Protein AF-A0A7S3H5T9-F1 (afdb_monomer)

Secondary structure (DSSP, 8-state):
-GGGS--------TT--HHHHHHHHHHHHHHHHHHHHHHHHHHHHHHHHHHHHHHHHHHHHHHHHHHHSTTGGGS---HHHHHHHHHHHHHHHHHHHHHHH-HHHHHHHHHHHHHHTTS--HHHHHHHHHHHHHHH---TT-

Radius of gyration: 22.61 Å; Cα contacts (8 Å, |Δi|>4): 41; chains: 1; bounding box: 56×22×65 Å

Foldseek 3Di:
DLVVQDPDPPDDPPPDDPVRVVVVVVVVLVSLVVLCVVLVVVLVVLVVVVVVLVVLVVVLVVVVCQCPPPVCVPPDDDPVVVVVSVVSVVVNVVVLVVLQPPPVVVSSLVSNCVSCVVPDDPVVVVSNVVSCCSNVDDDPVD

Solvent-accessible surface area (backbone atoms only — not comparable to full-atom values): 8426 Å² total; per-residue (Å²): 111,53,91,75,56,79,87,76,78,80,80,71,65,99,81,60,50,75,66,58,51,50,53,50,52,52,53,50,51,52,52,43,51,54,49,47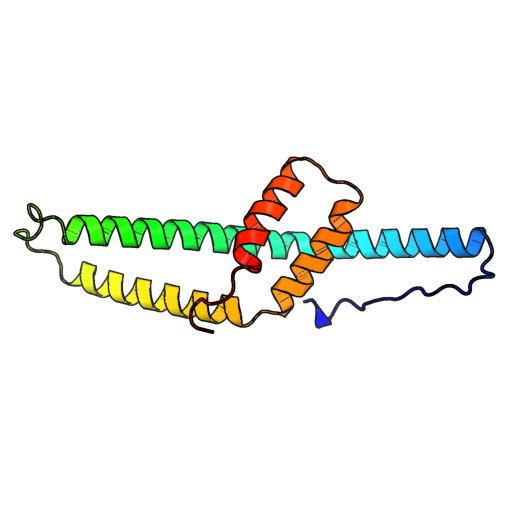,70,62,44,49,66,57,52,49,53,51,50,52,50,52,53,50,50,54,51,51,51,51,51,51,50,52,52,52,54,52,58,67,32,79,82,48,60,76,58,90,72,64,68,68,57,60,57,48,53,52,54,50,49,53,52,52,52,54,50,52,60,52,64,73,68,36,64,52,54,49,50,40,50,52,52,48,52,65,56,46,66,78,70,71,51,70,69,60,52,53,52,48,53,59,50,44,60,64,69,68,58,70,67,91,91,109

Mean predicted aligned error: 10.5 Å

Organism: NCBI:txid89044

Structure (mmCIF, N/CA/C/O backbone):
data_AF-A0A7S3H5T9-F1
#
_entry.id   AF-A0A7S3H5T9-F1
#
loop_
_atom_site.group_PDB
_atom_site.id
_atom_site.type_symbol
_atom_site.label_atom_id
_atom_site.label_alt_id
_atom_site.label_comp_id
_atom_site.label_asym_id
_atom_site.label_entity_id
_atom_site.label_seq_id
_atom_site.pdbx_PDB_ins_code
_atom_site.Cartn_x
_atom_site.Cartn_y
_atom_site.Cartn_z
_atom_site.occupancy
_atom_site.B_iso_or_equiv
_atom_site.auth_seq_id
_atom_site.auth_comp_id
_atom_site.auth_asym_id
_atom_site.auth_atom_id
_atom_site.pdbx_PDB_model_num
ATOM 1 N N . VAL A 1 1 ? 12.258 -5.125 -5.428 1.00 49.16 1 VAL A N 1
ATOM 2 C CA . VAL A 1 1 ? 12.116 -5.263 -6.893 1.00 49.16 1 VAL A CA 1
ATOM 3 C C . VAL A 1 1 ? 12.917 -4.179 -7.614 1.00 49.16 1 VAL A C 1
ATOM 5 O O . VAL A 1 1 ? 13.745 -4.549 -8.431 1.00 49.16 1 VAL A O 1
ATOM 8 N N . SER A 1 2 ? 12.836 -2.901 -7.210 1.00 43.12 2 SER A N 1
ATOM 9 C CA . SER A 1 2 ? 13.702 -1.8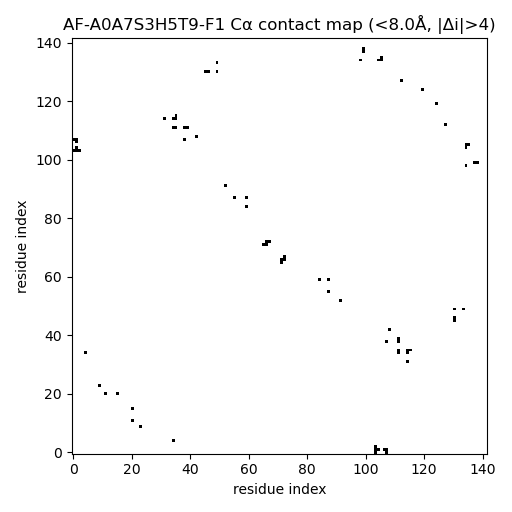03 -7.708 1.00 43.12 2 SER A CA 1
ATOM 10 C C . SER A 1 2 ? 15.202 -2.094 -7.835 1.00 43.12 2 SER A C 1
ATOM 12 O O . SER A 1 2 ? 15.819 -1.725 -8.825 1.00 43.12 2 SER A O 1
ATOM 14 N N . GLN A 1 3 ? 15.801 -2.793 -6.863 1.00 46.16 3 GLN A N 1
ATOM 15 C CA . GLN A 1 3 ? 17.236 -3.123 -6.888 1.00 46.16 3 GLN A CA 1
ATOM 16 C C . GLN A 1 3 ? 17.623 -4.180 -7.938 1.00 46.16 3 GLN A C 1
ATOM 18 O O . GLN A 1 3 ? 18.805 -4.363 -8.196 1.00 46.16 3 GLN A O 1
ATOM 23 N N . ALA A 1 4 ? 16.650 -4.875 -8.536 1.00 46.31 4 ALA A N 1
ATOM 24 C CA . ALA A 1 4 ? 16.889 -5.922 -9.528 1.00 46.31 4 ALA A CA 1
ATOM 25 C C . ALA A 1 4 ? 16.750 -5.428 -10.979 1.00 46.31 4 ALA A C 1
ATOM 27 O O . ALA A 1 4 ? 17.090 -6.164 -11.901 1.00 46.31 4 ALA A O 1
ATOM 28 N N . ILE A 1 5 ? 16.249 -4.204 -11.200 1.00 49.59 5 ILE A N 1
ATOM 29 C CA . ILE A 1 5 ? 16.084 -3.644 -12.544 1.00 49.59 5 ILE A CA 1
ATOM 30 C C . ILE A 1 5 ? 17.191 -2.609 -12.771 1.00 49.59 5 ILE A C 1
ATOM 32 O O . ILE A 1 5 ? 17.042 -1.480 -12.296 1.00 49.59 5 ILE A O 1
ATOM 36 N N . PRO A 1 6 ? 18.274 -2.941 -13.497 1.00 53.91 6 PRO A N 1
ATOM 37 C CA . PRO A 1 6 ? 19.364 -2.001 -13.729 1.00 53.91 6 PRO A CA 1
ATOM 38 C C . PRO A 1 6 ? 18.848 -0.684 -14.334 1.00 53.91 6 PRO A C 1
ATOM 40 O O . PRO A 1 6 ? 17.994 -0.669 -15.234 1.00 53.91 6 PRO A O 1
ATOM 43 N N . GLU A 1 7 ? 19.344 0.441 -13.811 1.00 52.72 7 GLU A N 1
ATOM 44 C CA . GLU A 1 7 ? 19.299 1.724 -14.512 1.00 52.72 7 GLU A CA 1
ATOM 45 C C . GLU A 1 7 ? 20.303 1.631 -15.658 1.00 52.72 7 GLU A C 1
ATOM 47 O O . GLU A 1 7 ? 21.486 1.909 -15.505 1.00 52.72 7 GLU A O 1
ATOM 52 N N . ILE A 1 8 ? 19.846 1.135 -16.804 1.00 53.53 8 ILE A N 1
ATOM 53 C CA . ILE A 1 8 ? 20.672 1.087 -18.005 1.00 53.53 8 ILE A CA 1
ATOM 54 C C . ILE A 1 8 ? 20.683 2.514 -18.568 1.00 53.53 8 ILE A C 1
ATOM 56 O O . ILE A 1 8 ? 19.731 2.903 -19.252 1.00 53.53 8 ILE A O 1
ATOM 60 N N . SER A 1 9 ? 21.714 3.311 -18.253 1.00 49.44 9 SER A N 1
ATOM 61 C CA . SER A 1 9 ? 22.026 4.483 -19.077 1.00 49.44 9 SER A CA 1
ATOM 62 C C . SER A 1 9 ? 22.620 3.949 -20.380 1.00 49.44 9 SER A C 1
ATOM 64 O O . SER A 1 9 ? 23.661 3.297 -20.414 1.00 49.44 9 SER A O 1
ATOM 66 N N . MET A 1 10 ? 21.868 4.107 -21.466 1.00 56.56 10 MET A N 1
ATOM 67 C CA . MET A 1 10 ? 22.410 3.956 -22.810 1.00 56.56 10 MET A CA 1
ATOM 68 C C . MET A 1 10 ? 22.899 5.338 -23.223 1.00 56.56 10 MET A C 1
ATOM 70 O O . MET A 1 10 ? 22.230 6.020 -23.995 1.00 56.56 10 MET A O 1
ATOM 74 N N . ASP A 1 11 ? 24.006 5.784 -22.632 1.00 56.53 11 ASP A N 1
ATOM 75 C CA . ASP A 1 11 ? 24.662 7.011 -23.073 1.00 56.53 11 ASP A CA 1
ATOM 76 C C . ASP A 1 11 ? 25.362 6.694 -24.395 1.00 56.53 11 ASP A C 1
ATOM 78 O O . ASP A 1 11 ? 26.410 6.048 -24.429 1.00 56.53 11 ASP A O 1
ATOM 82 N N . LEU A 1 12 ? 24.719 7.069 -25.503 1.00 57.94 12 LEU A N 1
ATOM 83 C CA . LEU A 1 12 ? 25.359 7.018 -26.810 1.00 57.94 12 LEU A CA 1
ATOM 84 C C . LEU A 1 12 ? 26.285 8.231 -26.968 1.00 57.94 12 LEU A C 1
ATOM 86 O O . LEU A 1 12 ? 25.918 9.332 -26.548 1.00 57.94 12 LEU A O 1
ATOM 90 N N . PRO A 1 13 ? 27.469 8.056 -27.581 1.00 65.38 13 PRO A N 1
ATOM 91 C CA . PRO A 1 13 ? 28.325 9.177 -27.953 1.00 65.38 13 PRO A CA 1
ATOM 92 C C . PRO A 1 13 ? 27.568 10.143 -28.880 1.00 65.38 13 PRO A C 1
ATOM 94 O O . PRO A 1 13 ? 26.699 9.722 -29.646 1.00 65.38 13 PRO A O 1
ATOM 97 N N . ALA A 1 14 ? 27.892 11.438 -28.812 1.00 63.69 14 ALA A N 1
ATOM 98 C CA . ALA A 1 14 ? 27.209 12.509 -29.556 1.00 63.69 14 ALA A CA 1
ATOM 99 C C . ALA A 1 14 ? 27.276 12.343 -31.093 1.00 63.69 14 ALA A C 1
ATOM 101 O O . ALA A 1 14 ? 26.535 12.983 -31.835 1.00 63.69 14 ALA A O 1
ATOM 102 N N . ASP A 1 15 ? 28.159 11.461 -31.542 1.00 65.19 15 ASP A N 1
ATOM 103 C CA . ASP A 1 15 ? 28.548 11.122 -32.902 1.00 65.19 15 ASP A CA 1
ATOM 104 C C . ASP A 1 15 ? 28.004 9.743 -33.349 1.00 65.19 15 ASP A C 1
ATOM 106 O O . ASP A 1 15 ? 28.432 9.183 -34.360 1.00 65.19 15 ASP A O 1
ATOM 110 N N . ALA A 1 16 ? 27.018 9.196 -32.625 1.00 65.75 16 ALA A N 1
ATOM 111 C CA . ALA A 1 16 ? 26.321 7.968 -33.000 1.00 65.75 16 ALA A CA 1
ATOM 112 C C . ALA A 1 16 ? 25.580 8.104 -34.344 1.00 65.75 16 ALA A C 1
ATOM 114 O O . ALA A 1 16 ? 24.860 9.069 -34.605 1.00 65.75 16 ALA A O 1
ATOM 115 N N . THR A 1 17 ? 25.722 7.087 -35.194 1.00 76.44 17 THR A N 1
ATOM 116 C CA . THR A 1 17 ? 24.998 7.013 -36.473 1.00 76.44 17 THR A CA 1
ATOM 117 C C . THR A 1 17 ? 23.490 6.840 -36.255 1.00 76.44 17 THR A C 1
ATOM 119 O O . THR A 1 17 ? 23.049 6.299 -35.238 1.00 76.44 17 THR A O 1
ATOM 122 N N . SER A 1 18 ? 22.677 7.268 -37.230 1.00 76.06 18 SER A N 1
ATOM 123 C CA . SER A 1 18 ? 21.206 7.169 -37.172 1.00 76.06 18 SER A CA 1
ATOM 124 C C . SER A 1 18 ? 20.708 5.749 -36.892 1.00 76.06 18 SER A C 1
ATOM 126 O O . SER A 1 18 ? 19.719 5.572 -36.181 1.00 76.06 18 SER A O 1
ATOM 128 N N . ASP A 1 19 ? 21.433 4.744 -37.384 1.00 77.44 19 ASP A N 1
ATOM 129 C CA . ASP A 1 19 ? 21.109 3.331 -37.185 1.00 77.44 19 ASP A CA 1
ATOM 130 C C . ASP A 1 19 ? 21.421 2.873 -35.752 1.00 77.44 19 ASP A C 1
ATOM 132 O O . ASP A 1 19 ? 20.609 2.188 -35.128 1.00 77.44 19 ASP A O 1
ATOM 136 N N . GLN A 1 20 ? 22.539 3.330 -35.173 1.00 75.81 20 GLN A N 1
ATOM 137 C CA . GLN A 1 20 ? 22.892 3.071 -33.771 1.00 75.81 20 GLN A CA 1
ATOM 138 C C . GLN A 1 20 ? 21.893 3.726 -32.808 1.00 75.81 20 GLN A C 1
ATOM 140 O O . GLN A 1 20 ? 21.513 3.127 -31.798 1.00 75.81 20 GLN A O 1
ATOM 145 N N . GLN A 1 21 ? 21.406 4.925 -33.143 1.00 73.06 21 GLN A N 1
ATOM 146 C CA . GLN A 1 21 ? 20.368 5.603 -32.368 1.00 73.06 21 GLN A CA 1
ATOM 147 C C . GLN A 1 21 ? 19.015 4.875 -32.456 1.00 73.06 21 GLN A C 1
ATOM 149 O O . GLN A 1 21 ? 18.305 4.763 -31.451 1.00 73.06 21 GLN A O 1
ATOM 154 N N . ALA A 1 22 ? 18.652 4.354 -33.632 1.00 79.25 22 ALA A N 1
ATOM 155 C CA . ALA A 1 22 ? 17.428 3.577 -33.820 1.00 79.25 22 ALA A CA 1
ATOM 156 C C . ALA A 1 22 ? 17.461 2.255 -33.034 1.00 79.25 22 ALA A C 1
ATOM 158 O O . ALA A 1 22 ? 16.498 1.931 -32.333 1.00 79.25 22 ALA A O 1
ATOM 159 N N . GLU A 1 23 ? 18.583 1.530 -33.072 1.00 83.31 23 GLU A N 1
ATOM 160 C CA . GLU A 1 23 ? 18.768 0.292 -32.307 1.00 83.31 23 GLU A CA 1
ATOM 161 C C . GLU A 1 23 ? 18.713 0.545 -30.791 1.00 83.31 23 GLU A C 1
ATOM 163 O O . GLU A 1 23 ? 18.079 -0.206 -30.042 1.00 83.31 23 GLU A O 1
ATOM 168 N N . ALA A 1 24 ? 19.313 1.643 -30.324 1.00 78.69 24 ALA A N 1
ATOM 169 C CA . ALA A 1 24 ? 19.255 2.046 -28.925 1.00 78.69 24 ALA A CA 1
ATOM 170 C C . ALA A 1 24 ? 17.835 2.371 -28.452 1.00 78.69 24 ALA A C 1
ATOM 172 O O . ALA A 1 24 ? 17.403 1.922 -27.386 1.00 78.69 24 ALA A O 1
ATOM 173 N N . ASN A 1 25 ? 17.080 3.108 -29.267 1.00 78.19 25 ASN A N 1
ATOM 174 C CA . ASN A 1 25 ? 15.688 3.433 -28.980 1.00 78.19 25 ASN A CA 1
ATOM 175 C C . ASN A 1 25 ? 14.809 2.171 -28.939 1.00 78.19 25 ASN A C 1
ATOM 177 O O . ASN A 1 25 ? 13.963 2.051 -28.050 1.00 78.19 25 ASN A O 1
ATOM 181 N N . ALA A 1 26 ? 15.042 1.205 -29.836 1.00 82.62 26 ALA A N 1
ATOM 182 C CA . ALA A 1 26 ? 14.335 -0.075 -29.844 1.00 82.62 26 ALA A CA 1
ATOM 183 C C . ALA A 1 26 ? 14.623 -0.903 -28.577 1.00 82.62 26 ALA A C 1
ATOM 185 O O . ALA A 1 26 ? 13.689 -1.371 -27.921 1.00 82.62 26 ALA A O 1
ATOM 186 N N . LYS A 1 27 ? 15.894 -1.006 -28.162 1.00 82.81 27 LYS A N 1
ATOM 187 C CA . LYS A 1 27 ? 16.283 -1.669 -26.902 1.00 82.81 27 LYS A CA 1
ATOM 188 C C . LYS A 1 27 ? 15.649 -0.991 -25.687 1.00 82.81 27 LYS A C 1
ATOM 190 O O . LYS A 1 27 ? 15.127 -1.664 -24.798 1.00 82.81 27 LYS A O 1
ATOM 195 N N . ARG A 1 28 ? 15.626 0.345 -25.660 1.00 79.88 28 ARG A N 1
ATOM 196 C CA . ARG A 1 28 ? 14.988 1.121 -24.587 1.00 79.88 28 ARG A CA 1
ATOM 197 C C . ARG A 1 28 ? 13.478 0.881 -24.522 1.00 79.88 28 ARG A C 1
ATOM 199 O O . ARG A 1 28 ? 12.939 0.733 -23.427 1.00 79.88 28 ARG A O 1
ATOM 206 N N . ALA A 1 29 ? 12.805 0.797 -25.669 1.00 80.62 29 ALA A N 1
ATOM 207 C CA . ALA A 1 29 ? 11.384 0.461 -25.745 1.00 80.62 29 ALA A CA 1
ATOM 208 C C . ALA A 1 29 ? 11.100 -0.965 -25.240 1.00 80.62 29 ALA A C 1
ATOM 210 O O . ALA A 1 29 ? 10.152 -1.170 -24.480 1.00 80.62 29 ALA A O 1
ATOM 211 N N . GLU A 1 30 ? 11.948 -1.940 -25.583 1.00 84.69 30 GLU A N 1
ATOM 212 C CA . GLU A 1 30 ? 11.815 -3.317 -25.096 1.00 84.69 30 GLU A CA 1
ATOM 213 C C . GLU A 1 30 ? 11.991 -3.411 -23.572 1.00 84.69 30 GLU A C 1
ATOM 215 O O . GLU A 1 30 ? 11.189 -4.057 -22.890 1.00 84.69 30 GLU A O 1
ATOM 220 N N . ILE A 1 31 ? 13.009 -2.736 -23.024 1.00 83.88 31 ILE A N 1
ATOM 221 C CA . ILE A 1 31 ? 13.248 -2.664 -21.575 1.00 83.88 31 ILE A CA 1
ATOM 222 C C . ILE A 1 31 ? 12.040 -2.039 -20.877 1.00 83.88 31 ILE A C 1
ATOM 224 O O . ILE A 1 31 ? 11.543 -2.590 -19.898 1.00 83.88 31 ILE A O 1
ATOM 228 N N . ASN A 1 32 ? 11.537 -0.922 -21.398 1.00 82.38 32 ASN A N 1
ATOM 229 C CA . ASN A 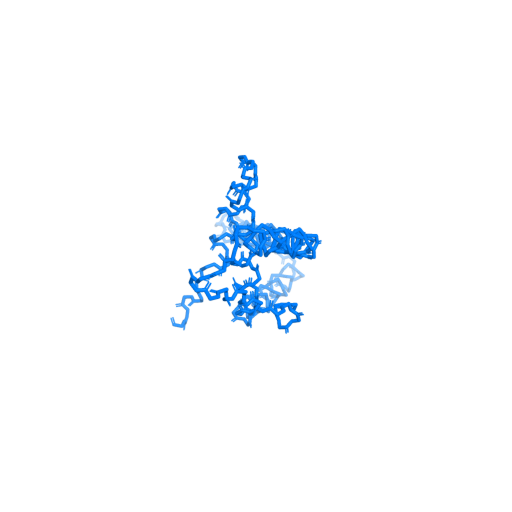1 32 ? 10.358 -0.245 -20.870 1.00 82.38 32 ASN A CA 1
ATOM 230 C C . ASN A 1 32 ? 9.134 -1.169 -20.839 1.00 82.38 32 ASN A C 1
ATOM 232 O O . ASN A 1 32 ? 8.452 -1.241 -19.818 1.00 82.38 32 ASN A O 1
ATOM 236 N N . ARG A 1 33 ? 8.895 -1.943 -21.903 1.00 83.88 33 ARG A N 1
ATOM 237 C CA . ARG A 1 33 ? 7.812 -2.935 -21.923 1.00 83.88 33 ARG A CA 1
ATOM 238 C C . ARG A 1 33 ? 7.965 -3.961 -20.798 1.00 83.88 33 ARG A C 1
ATOM 240 O O . ARG A 1 33 ? 7.036 -4.149 -20.023 1.00 83.88 33 ARG A O 1
ATOM 247 N N . LYS A 1 34 ? 9.153 -4.556 -20.646 1.00 86.06 34 LYS A N 1
ATOM 248 C CA . LYS A 1 34 ? 9.420 -5.529 -19.569 1.00 86.06 34 LYS A CA 1
ATOM 249 C C . LYS A 1 34 ? 9.244 -4.912 -18.178 1.00 86.06 34 LYS A C 1
ATOM 251 O O . LYS A 1 34 ? 8.737 -5.565 -17.274 1.00 86.06 34 LYS A O 1
ATOM 256 N N . VAL A 1 35 ? 9.640 -3.650 -18.003 1.00 85.38 35 VAL A N 1
ATOM 257 C CA . VAL A 1 35 ? 9.429 -2.910 -16.752 1.00 85.38 35 VAL A CA 1
ATOM 258 C C . VAL A 1 35 ? 7.939 -2.757 -16.448 1.00 85.38 35 VAL A C 1
ATOM 260 O O . VAL A 1 35 ? 7.551 -2.952 -15.300 1.00 85.38 35 VAL A O 1
ATOM 263 N N . LEU A 1 36 ? 7.100 -2.452 -17.444 1.00 83.25 36 LEU A N 1
ATOM 264 C CA . LEU A 1 36 ? 5.647 -2.394 -17.248 1.00 83.25 36 LEU A CA 1
ATOM 265 C C . LEU A 1 36 ? 5.079 -3.752 -16.848 1.00 83.25 36 LEU A C 1
ATOM 267 O O . LEU A 1 36 ? 4.336 -3.817 -15.872 1.00 83.25 36 LEU A O 1
ATOM 271 N N . ASP A 1 37 ? 5.462 -4.818 -17.551 1.00 84.75 37 ASP A N 1
ATOM 272 C CA . ASP A 1 37 ? 4.968 -6.173 -17.283 1.00 84.75 37 ASP A CA 1
ATOM 273 C C . ASP A 1 37 ? 5.289 -6.622 -15.847 1.00 84.75 37 ASP A C 1
ATOM 275 O O . ASP A 1 37 ? 4.464 -7.251 -15.187 1.00 84.75 37 ASP A O 1
ATOM 279 N N . ILE A 1 38 ? 6.466 -6.246 -15.335 1.00 87.69 38 ILE A N 1
ATOM 280 C CA . ILE A 1 38 ? 6.910 -6.581 -13.975 1.00 87.69 38 ILE A CA 1
ATOM 281 C C . ILE A 1 38 ? 6.272 -5.670 -12.921 1.00 87.69 38 ILE A C 1
ATOM 283 O O . ILE A 1 38 ? 5.850 -6.147 -11.869 1.00 87.69 38 ILE A O 1
ATOM 287 N N . LEU A 1 39 ? 6.230 -4.355 -13.155 1.00 85.44 39 LEU A N 1
ATOM 288 C CA . LEU A 1 39 ? 5.786 -3.401 -12.135 1.00 85.44 39 LEU A CA 1
ATOM 289 C C . LEU A 1 39 ? 4.264 -3.329 -12.013 1.00 85.44 39 LEU A C 1
ATOM 291 O O . LEU A 1 39 ? 3.768 -3.099 -10.914 1.00 85.44 39 LEU A O 1
ATOM 295 N N . ARG A 1 40 ? 3.510 -3.555 -13.093 1.00 84.81 40 ARG A N 1
ATOM 296 C CA . ARG A 1 40 ? 2.042 -3.477 -13.080 1.00 84.81 40 ARG A CA 1
ATOM 297 C C . ARG A 1 40 ? 1.378 -4.314 -11.972 1.00 84.81 40 ARG A C 1
ATOM 299 O O . ARG A 1 40 ? 0.593 -3.731 -11.227 1.00 84.81 40 ARG A O 1
ATOM 306 N N . PRO A 1 41 ? 1.668 -5.618 -11.791 1.00 88.25 41 PRO A N 1
ATOM 307 C CA . PRO A 1 41 ? 1.048 -6.397 -10.714 1.00 88.25 41 PRO A CA 1
ATOM 308 C C . PRO A 1 41 ? 1.422 -5.884 -9.317 1.00 88.25 41 PRO A C 1
ATOM 310 O O . PRO A 1 41 ? 0.602 -5.929 -8.404 1.00 88.25 41 PRO A O 1
ATOM 313 N N . GLU A 1 42 ? 2.633 -5.355 -9.137 1.00 85.50 42 GLU A N 1
ATOM 314 C CA . GLU A 1 42 ? 3.055 -4.789 -7.852 1.00 85.50 42 GLU A CA 1
ATOM 315 C C . GLU A 1 42 ? 2.328 -3.474 -7.544 1.00 85.50 42 GLU A C 1
ATOM 317 O O . GLU A 1 42 ? 1.922 -3.245 -6.407 1.00 85.50 42 GLU A O 1
ATOM 322 N N . ILE A 1 43 ? 2.089 -2.639 -8.558 1.00 83.31 43 ILE A N 1
ATOM 323 C CA . ILE A 1 43 ? 1.302 -1.403 -8.441 1.00 83.31 43 ILE A CA 1
ATOM 324 C C . ILE A 1 43 ? -0.154 -1.706 -8.063 1.00 83.31 43 ILE A C 1
ATOM 326 O O . ILE A 1 43 ? -0.718 -1.028 -7.203 1.00 83.31 43 ILE A O 1
ATOM 330 N N . VAL A 1 44 ? -0.741 -2.762 -8.633 1.00 86.12 44 VAL A N 1
ATOM 331 C CA . VAL A 1 44 ? -2.093 -3.219 -8.271 1.00 86.12 44 VAL A CA 1
ATOM 332 C C . VAL A 1 44 ? -2.168 -3.620 -6.794 1.00 86.12 44 VAL A C 1
ATOM 334 O O . VAL A 1 44 ? -3.084 -3.186 -6.100 1.00 86.12 44 VAL A O 1
ATOM 337 N N . LYS A 1 45 ? -1.174 -4.342 -6.260 1.00 86.12 45 LYS A N 1
ATOM 338 C CA . LYS A 1 45 ? -1.134 -4.686 -4.823 1.00 86.12 45 LYS A CA 1
ATOM 339 C C . LYS A 1 45 ? -1.088 -3.450 -3.925 1.00 86.12 45 LYS A C 1
ATOM 341 O O . LYS A 1 45 ? -1.706 -3.431 -2.863 1.00 86.12 45 LYS A O 1
ATOM 346 N N . VAL A 1 46 ? -0.360 -2.406 -4.332 1.00 82.75 46 VAL A N 1
ATOM 347 C CA . VAL A 1 46 ? -0.325 -1.135 -3.585 1.00 82.75 46 VAL A CA 1
ATOM 348 C C . VAL A 1 46 ? -1.700 -0.480 -3.584 1.00 82.75 46 VAL A C 1
ATOM 350 O O . VAL A 1 46 ? -2.143 -0.020 -2.538 1.00 82.75 46 VAL A O 1
ATOM 353 N N . LYS A 1 47 ? -2.396 -0.482 -4.723 1.00 83.44 47 LYS A N 1
ATOM 354 C CA . LYS A 1 47 ? -3.760 0.046 -4.832 1.00 83.44 47 LYS A CA 1
ATOM 355 C C . LYS A 1 47 ? -4.736 -0.694 -3.925 1.00 83.44 47 LYS A C 1
ATOM 357 O O . LYS A 1 47 ? -5.500 -0.056 -3.205 1.00 83.44 47 LYS A O 1
ATOM 362 N N . GLU A 1 48 ? -4.696 -2.022 -3.933 1.00 87.12 48 GLU A N 1
ATOM 363 C CA . GLU A 1 48 ? -5.522 -2.856 -3.054 1.00 87.12 48 GLU A CA 1
ATOM 364 C C . GLU A 1 48 ? -5.233 -2.562 -1.579 1.00 87.12 48 GLU A C 1
ATOM 366 O O . GLU A 1 48 ? -6.161 -2.385 -0.789 1.00 87.12 48 GLU A O 1
ATOM 371 N N . LEU A 1 49 ? -3.955 -2.414 -1.216 1.00 84.50 49 LEU A N 1
ATOM 372 C CA . LEU A 1 49 ? -3.552 -2.032 0.133 1.00 84.50 49 LEU A CA 1
ATOM 373 C C . LEU A 1 49 ? -4.078 -0.641 0.522 1.00 84.50 49 LEU A C 1
ATOM 375 O O . LEU A 1 49 ? -4.580 -0.465 1.631 1.00 84.50 49 LEU A O 1
ATOM 379 N N . THR A 1 50 ? -3.999 0.345 -0.374 1.00 81.75 50 THR A N 1
ATOM 380 C CA . THR A 1 50 ? -4.548 1.688 -0.141 1.00 81.75 50 THR A CA 1
ATOM 381 C C . THR A 1 50 ? -6.062 1.642 0.062 1.00 81.75 50 THR A C 1
ATOM 383 O O . THR A 1 50 ? -6.571 2.256 0.999 1.00 81.75 50 THR A O 1
ATOM 386 N N . ALA A 1 51 ? -6.786 0.892 -0.771 1.00 86.06 51 ALA A N 1
ATOM 387 C CA . ALA A 1 51 ? -8.230 0.729 -0.636 1.00 86.06 51 ALA A CA 1
ATOM 388 C C . ALA A 1 51 ? -8.603 0.057 0.695 1.00 86.06 51 ALA A C 1
ATOM 390 O O . ALA A 1 51 ? -9.506 0.529 1.388 1.00 86.06 51 ALA A O 1
ATOM 391 N N . TYR A 1 52 ? -7.872 -0.991 1.084 1.00 87.62 52 TYR A N 1
ATOM 392 C CA . TYR A 1 52 ? -8.042 -1.661 2.372 1.00 87.62 52 TYR A CA 1
ATOM 393 C C . TYR A 1 52 ? -7.833 -0.699 3.547 1.00 87.62 52 TYR A C 1
ATOM 395 O O . TYR A 1 52 ? -8.661 -0.646 4.453 1.00 87.62 52 TYR A O 1
ATOM 403 N N . LEU A 1 53 ? -6.769 0.108 3.516 1.00 85.81 53 LEU A N 1
ATOM 404 C CA . LEU A 1 53 ? -6.481 1.089 4.564 1.00 85.81 53 LEU A CA 1
ATOM 405 C C . LEU A 1 53 ? -7.595 2.130 4.706 1.00 85.81 53 LEU A C 1
ATOM 407 O O . LEU A 1 53 ? -8.028 2.411 5.822 1.00 85.81 53 LEU A O 1
ATOM 411 N N . LEU A 1 54 ? -8.098 2.668 3.592 1.00 86.31 54 LEU A N 1
ATOM 412 C CA . LEU A 1 54 ? -9.203 3.630 3.611 1.00 86.31 54 LEU A CA 1
ATOM 413 C C . LEU A 1 54 ? -10.478 3.020 4.210 1.00 86.31 54 LEU A C 1
ATOM 415 O O . LEU A 1 54 ? -11.138 3.658 5.031 1.00 86.31 54 LEU A O 1
ATOM 419 N N . GLN A 1 55 ? -10.801 1.777 3.847 1.00 91.00 55 GLN A N 1
ATOM 420 C CA . GLN A 1 55 ? -11.948 1.058 4.407 1.00 91.00 55 GLN A CA 1
ATOM 421 C C . GLN A 1 55 ? -11.768 0.772 5.902 1.00 91.00 55 GLN A C 1
ATOM 423 O O . GLN A 1 55 ? -12.687 1.009 6.683 1.00 91.00 55 GLN A O 1
ATOM 428 N N . ALA A 1 56 ? -10.581 0.324 6.317 1.00 90.44 56 ALA A N 1
ATOM 429 C CA . ALA A 1 56 ? -10.263 0.038 7.713 1.00 90.44 56 ALA A CA 1
ATOM 430 C C . ALA A 1 56 ? -10.371 1.292 8.595 1.00 90.44 56 ALA A C 1
ATOM 432 O O . ALA A 1 56 ? -10.987 1.246 9.660 1.00 90.44 56 ALA A O 1
ATOM 433 N N . VAL A 1 57 ? -9.835 2.427 8.133 1.00 90.69 57 VAL A N 1
ATOM 434 C CA . VAL A 1 57 ? -9.937 3.715 8.836 1.00 90.69 57 VAL A CA 1
ATOM 435 C C . VAL A 1 57 ? -11.384 4.206 8.887 1.00 90.69 57 VAL A C 1
ATOM 437 O O . VAL A 1 57 ? -11.835 4.663 9.936 1.00 90.69 57 VAL A O 1
ATOM 440 N N . SER A 1 58 ? -12.135 4.084 7.789 1.00 92.19 58 SER A N 1
ATOM 441 C CA . SER A 1 58 ? -13.551 4.470 7.744 1.00 92.19 58 SER A CA 1
ATOM 442 C C . SER A 1 58 ? -14.400 3.650 8.722 1.00 92.19 58 SER A C 1
ATOM 444 O O . SER A 1 58 ? -15.189 4.219 9.480 1.00 92.19 58 SER A O 1
ATOM 446 N N . LEU A 1 59 ? -14.185 2.331 8.767 1.00 92.38 59 LEU A N 1
ATOM 447 C CA . LEU A 1 59 ? -14.843 1.438 9.717 1.00 92.38 59 LEU A CA 1
ATOM 448 C C . LEU A 1 59 ? -14.478 1.801 11.159 1.00 92.38 59 LEU A C 1
ATOM 450 O O . LEU A 1 59 ? -15.369 1.957 11.991 1.00 92.38 59 LEU A O 1
ATOM 454 N N . PHE A 1 60 ? -13.187 1.982 11.448 1.00 91.88 60 PHE A N 1
ATOM 455 C CA . PHE A 1 60 ? -12.719 2.382 12.774 1.00 91.88 60 PHE A CA 1
ATOM 456 C C . PHE A 1 60 ? -13.375 3.692 13.225 1.00 91.88 60 PHE A C 1
ATOM 458 O O . PHE A 1 60 ? -13.938 3.756 14.317 1.00 91.88 60 PHE A O 1
ATOM 465 N N . HIS A 1 61 ? -13.378 4.712 12.361 1.00 92.81 61 HIS A N 1
ATOM 466 C CA . HIS A 1 61 ? -14.032 5.990 12.627 1.00 92.81 61 HIS A CA 1
ATOM 467 C C . HIS A 1 61 ? -15.525 5.809 12.922 1.00 92.81 61 HIS A C 1
ATOM 469 O O . HIS A 1 61 ? -16.005 6.295 13.941 1.00 92.81 61 HIS A O 1
ATOM 475 N N . SER A 1 62 ? -16.251 5.067 12.079 1.00 92.75 62 SER A N 1
ATOM 476 C CA . SER A 1 62 ? -17.686 4.818 12.259 1.00 92.75 62 SER A CA 1
ATOM 477 C C . SER A 1 62 ? -17.998 4.154 13.603 1.00 92.75 62 SER A C 1
ATOM 479 O O . SER A 1 62 ? -18.903 4.602 14.310 1.00 92.75 62 SER A O 1
ATOM 481 N N . VAL A 1 63 ? -17.217 3.142 13.994 1.00 90.62 63 VAL A N 1
ATOM 482 C CA . VAL A 1 63 ? -17.395 2.450 15.277 1.00 90.62 63 VAL A CA 1
ATOM 483 C C . VAL A 1 63 ? -17.097 3.388 16.447 1.00 90.62 63 VAL A C 1
ATOM 485 O O . VAL A 1 63 ? -17.888 3.460 17.384 1.00 90.62 63 VAL A O 1
ATOM 488 N N . ILE A 1 64 ? -16.012 4.166 16.393 1.00 90.12 64 ILE A N 1
ATOM 489 C CA . ILE A 1 64 ? -15.693 5.137 17.449 1.00 90.12 64 ILE A CA 1
ATOM 490 C C . ILE A 1 64 ? -16.784 6.207 17.570 1.00 90.12 64 ILE A C 1
ATOM 492 O O . ILE A 1 64 ? -17.223 6.502 18.682 1.00 90.12 64 ILE A O 1
ATOM 496 N N . THR A 1 65 ? -17.277 6.763 16.460 1.00 90.81 65 THR A N 1
ATOM 497 C CA . THR A 1 65 ? -18.387 7.729 16.476 1.00 90.81 65 THR A CA 1
ATOM 498 C C . THR A 1 65 ? -19.647 7.117 17.088 1.00 90.81 65 THR A C 1
ATOM 500 O O . THR A 1 65 ? -20.298 7.755 17.912 1.00 90.81 65 THR A O 1
ATOM 503 N N . HIS A 1 66 ? -19.971 5.869 16.742 1.00 87.38 66 HIS A N 1
ATOM 504 C CA . HIS A 1 66 ? -21.125 5.172 17.307 1.00 87.38 66 HIS A CA 1
ATOM 505 C C . HIS A 1 66 ? -21.004 4.992 18.826 1.00 87.38 66 HIS A C 1
ATOM 507 O O . HIS A 1 66 ? -21.963 5.252 19.550 1.00 87.38 66 HIS A O 1
ATOM 513 N N . LEU A 1 67 ? -19.834 4.568 19.315 1.00 86.69 67 LEU A N 1
ATOM 514 C CA . LEU A 1 67 ? -19.582 4.316 20.740 1.00 86.69 67 LEU A CA 1
ATOM 515 C C . LEU A 1 67 ? -19.504 5.604 21.576 1.00 86.69 67 LEU A C 1
ATOM 517 O O . LEU A 1 67 ? -19.826 5.610 22.764 1.00 86.69 67 LEU A O 1
ATOM 521 N N . THR A 1 68 ? -19.066 6.705 20.969 1.00 85.06 68 THR A N 1
ATOM 522 C CA . THR A 1 68 ? -18.924 8.006 21.643 1.00 85.06 68 THR A CA 1
ATOM 523 C C . THR A 1 68 ? -20.196 8.852 21.599 1.00 85.06 68 THR A C 1
ATOM 525 O O . THR A 1 68 ? -20.283 9.858 22.306 1.00 85.06 68 THR A O 1
ATOM 528 N N . ASN A 1 69 ? -21.206 8.447 20.821 1.00 87.06 69 ASN A N 1
ATOM 529 C CA . ASN A 1 69 ? -22.485 9.140 20.773 1.00 87.06 69 ASN A CA 1
ATOM 530 C C . ASN A 1 69 ? -23.184 9.080 22.145 1.00 87.06 69 ASN A C 1
ATOM 532 O O . ASN A 1 69 ? -23.319 8.014 22.745 1.00 87.06 69 ASN A O 1
ATOM 536 N N . LYS A 1 70 ? -23.635 10.235 22.651 1.00 69.00 70 LYS A N 1
ATOM 537 C CA . LYS A 1 70 ? -24.176 10.394 24.015 1.00 69.00 70 LYS A CA 1
ATOM 538 C C . LYS A 1 70 ? -25.434 9.561 24.274 1.00 69.00 70 LYS A C 1
ATOM 540 O O . LYS A 1 70 ? -25.695 9.219 25.425 1.00 69.00 70 LYS A O 1
ATOM 545 N N . GLU A 1 71 ? -26.196 9.247 23.229 1.00 71.31 71 GLU A N 1
ATOM 546 C CA . GLU A 1 71 ? -27.373 8.375 23.322 1.00 71.31 71 GLU A CA 1
ATOM 547 C C . GLU A 1 71 ? -26.976 6.901 23.498 1.00 71.31 71 GLU A C 1
ATOM 549 O O . GLU A 1 71 ? -27.545 6.213 24.343 1.00 71.31 71 GLU A O 1
ATOM 554 N N . ASN A 1 72 ? -25.920 6.462 22.807 1.00 63.88 72 ASN A N 1
ATOM 555 C CA . ASN A 1 72 ? -25.428 5.079 22.816 1.00 63.88 72 ASN A CA 1
ATOM 556 C C . ASN A 1 72 ? -24.452 4.790 23.967 1.00 63.88 72 ASN A C 1
ATOM 558 O O . ASN A 1 72 ? -24.213 3.638 24.306 1.00 63.88 72 ASN A O 1
ATOM 562 N N . ASN A 1 73 ? -23.899 5.822 24.615 1.00 61.72 73 ASN A N 1
ATOM 563 C CA . ASN A 1 73 ? -22.950 5.674 25.729 1.00 61.72 73 ASN A CA 1
ATOM 564 C C . ASN A 1 73 ? -23.568 5.014 26.983 1.00 61.72 73 ASN A C 1
ATOM 566 O O . ASN A 1 73 ? -22.867 4.709 27.943 1.00 61.72 73 ASN A O 1
ATOM 570 N N . LYS A 1 74 ? -24.892 4.814 26.990 1.00 64.12 74 LYS A N 1
ATOM 571 C CA . LYS A 1 74 ? -25.630 4.101 28.042 1.00 64.12 74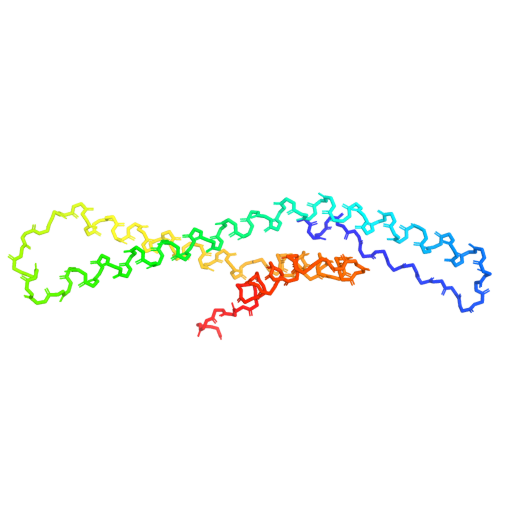 LYS A CA 1
ATOM 572 C C . LYS A 1 74 ? -25.827 2.613 27.734 1.00 64.12 74 LYS A C 1
ATOM 574 O O . LYS A 1 74 ? -26.304 1.886 28.604 1.00 64.12 74 LYS A O 1
ATOM 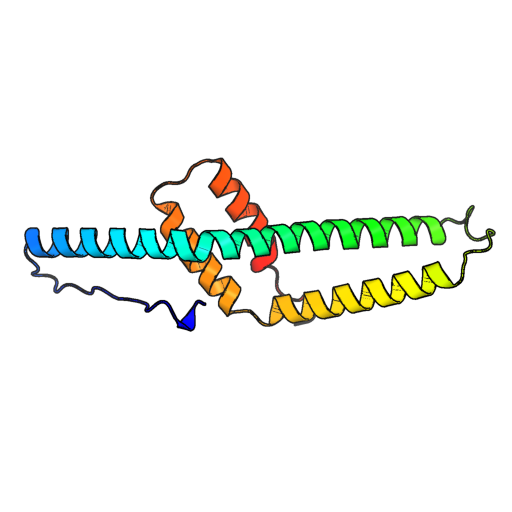579 N N . GLU A 1 75 ? -25.504 2.166 26.522 1.00 76.44 75 GLU A N 1
ATOM 580 C CA . GLU A 1 75 ? -25.634 0.769 26.118 1.00 76.44 75 GLU A CA 1
ATOM 581 C C . GLU A 1 75 ? -24.422 -0.049 26.571 1.00 76.44 75 GLU A C 1
ATOM 583 O O . GLU A 1 75 ? -23.279 0.410 26.544 1.00 76.44 75 GLU A O 1
ATOM 588 N N . ILE A 1 76 ? -24.669 -1.290 26.994 1.00 78.69 76 ILE A N 1
ATOM 589 C CA . ILE A 1 76 ? -23.601 -2.221 27.358 1.00 78.69 76 ILE A CA 1
ATOM 590 C C . ILE A 1 76 ? -22.940 -2.705 26.068 1.00 78.69 76 ILE A C 1
ATOM 592 O O . ILE A 1 76 ? -23.539 -3.441 25.285 1.00 78.69 76 ILE A O 1
ATOM 596 N N . VAL A 1 77 ? -21.688 -2.309 25.861 1.00 83.75 77 VAL A N 1
ATOM 597 C CA . VAL A 1 77 ? -20.892 -2.717 24.702 1.00 83.75 77 VAL A CA 1
ATOM 598 C C . VAL A 1 77 ? -20.134 -4.004 25.041 1.00 83.75 77 VAL A C 1
ATOM 600 O O . VAL A 1 77 ? -19.460 -4.054 26.074 1.00 83.75 77 VAL A O 1
ATOM 603 N N . PRO A 1 78 ? -20.191 -5.050 24.196 1.00 88.50 78 PRO A N 1
ATOM 604 C CA . PRO A 1 78 ? -19.426 -6.269 24.429 1.00 88.50 78 PRO A CA 1
ATOM 605 C C . PRO A 1 78 ? -17.916 -5.999 24.477 1.00 88.50 78 PRO A C 1
ATOM 607 O O . PRO A 1 78 ? -17.371 -5.330 23.598 1.00 88.50 78 PRO A O 1
ATOM 610 N N . GLU A 1 79 ? -17.215 -6.594 25.445 1.00 86.81 79 GLU A N 1
ATOM 611 C CA . GLU A 1 79 ? -15.758 -6.446 25.621 1.00 86.81 79 GLU A CA 1
ATOM 612 C C . GLU A 1 79 ? -14.966 -6.771 24.340 1.00 86.81 79 GLU A C 1
ATOM 614 O O . GLU A 1 79 ? -13.993 -6.094 23.997 1.00 86.81 79 GLU A O 1
ATOM 619 N N . GLY A 1 80 ? -15.439 -7.757 23.570 1.00 92.06 80 GLY A N 1
ATOM 620 C CA . GLY A 1 80 ? -14.832 -8.155 22.299 1.00 92.06 80 GLY A CA 1
ATOM 621 C C . GLY A 1 80 ? -14.754 -7.033 21.257 1.00 92.06 80 GLY A C 1
ATOM 622 O O . GLY A 1 80 ? -13.862 -7.064 20.408 1.00 92.06 80 GLY A O 1
ATOM 623 N N . VAL A 1 81 ? -15.625 -6.020 21.331 1.00 89.00 81 VAL A N 1
ATOM 624 C CA . VAL A 1 81 ? -15.587 -4.852 20.436 1.00 89.00 81 VAL A CA 1
ATOM 625 C C . VAL A 1 81 ? -14.364 -3.991 20.743 1.00 89.00 81 VAL A C 1
ATOM 627 O O . VAL A 1 81 ? -13.601 -3.675 19.831 1.00 89.00 81 VAL A O 1
ATOM 630 N N . TYR A 1 82 ? -14.115 -3.680 22.018 1.00 89.69 82 TYR A N 1
ATOM 631 C CA . TYR A 1 82 ? -12.941 -2.905 22.429 1.00 89.69 82 TYR A CA 1
ATOM 632 C C . TYR A 1 82 ? -11.640 -3.635 22.093 1.00 89.69 82 TYR A C 1
ATOM 634 O O . TYR A 1 82 ? -10.728 -3.037 21.524 1.00 89.69 82 TYR A O 1
ATOM 642 N N . LEU A 1 83 ? -11.579 -4.945 22.351 1.00 93.56 83 LEU A N 1
ATOM 643 C CA . LEU A 1 83 ? -10.409 -5.751 21.999 1.00 93.56 83 LEU A CA 1
ATOM 644 C C . LEU A 1 83 ? -10.157 -5.770 20.482 1.00 93.56 83 LEU A C 1
ATOM 646 O O . LEU A 1 83 ? -9.009 -5.738 20.040 1.00 93.56 83 LEU A O 1
ATOM 650 N N . SER A 1 84 ? -11.219 -5.805 19.676 1.00 93.12 84 SER A N 1
ATOM 651 C CA . SER A 1 84 ? -11.110 -5.761 18.213 1.00 93.12 84 SER A CA 1
ATOM 652 C C . SER A 1 84 ? -10.639 -4.395 17.710 1.00 93.12 84 SER A C 1
ATOM 654 O O . SER A 1 84 ? -9.838 -4.343 16.780 1.00 93.12 84 SER A O 1
ATOM 656 N N . LEU A 1 85 ? -11.068 -3.299 18.345 1.00 92.44 85 LEU A N 1
ATOM 657 C CA . LEU A 1 85 ? -10.592 -1.948 18.031 1.00 92.44 85 LEU A CA 1
ATOM 658 C C . LEU A 1 85 ? -9.098 -1.783 18.322 1.00 92.44 85 LEU A C 1
ATOM 660 O O . LEU A 1 85 ? -8.385 -1.231 17.489 1.00 92.44 85 LEU A O 1
ATOM 664 N N . VAL A 1 86 ? -8.613 -2.310 19.452 1.00 93.25 86 VAL A N 1
ATOM 665 C CA . VAL A 1 86 ? -7.176 -2.300 19.784 1.00 93.25 86 VAL A CA 1
ATOM 666 C C . VAL A 1 86 ? -6.375 -3.077 18.738 1.00 93.25 86 VAL A C 1
ATOM 668 O O . VAL A 1 86 ? -5.426 -2.543 18.172 1.00 93.25 86 VAL A O 1
ATOM 671 N N . LYS A 1 87 ? -6.812 -4.292 18.381 1.00 93.50 87 LYS A N 1
ATOM 672 C CA . LYS A 1 87 ? -6.156 -5.091 17.330 1.00 93.50 87 LYS A CA 1
ATOM 673 C C . LYS A 1 87 ? -6.157 -4.389 15.971 1.00 93.50 87 LYS A C 1
ATOM 675 O O . LYS A 1 87 ? -5.184 -4.483 15.228 1.00 93.50 87 LYS A O 1
ATOM 680 N N . LEU A 1 88 ? -7.243 -3.695 15.628 1.00 91.31 88 LEU A N 1
ATOM 681 C CA . LEU A 1 88 ? -7.321 -2.918 14.393 1.00 91.31 88 LEU A CA 1
ATOM 682 C C . LEU A 1 88 ? -6.327 -1.748 14.411 1.00 91.31 88 LEU A C 1
ATOM 684 O O . LEU A 1 88 ? -5.652 -1.522 13.409 1.00 91.31 88 LEU A O 1
ATOM 688 N N . MET A 1 89 ? -6.177 -1.053 15.544 1.00 90.94 89 MET A N 1
ATOM 689 C CA . MET A 1 89 ? -5.146 -0.022 15.711 1.00 90.94 89 MET A CA 1
ATOM 690 C C . MET A 1 89 ? -3.729 -0.588 15.562 1.00 90.94 89 MET A C 1
ATOM 692 O O . MET A 1 89 ? -2.917 0.027 14.874 1.00 90.94 89 MET A O 1
ATOM 696 N N . ASP A 1 90 ? -3.444 -1.764 16.128 1.00 91.56 90 ASP A N 1
ATOM 697 C CA . ASP A 1 90 ? -2.138 -2.424 15.981 1.00 91.56 90 ASP A CA 1
ATOM 698 C C . ASP A 1 90 ? -1.822 -2.723 14.508 1.00 91.56 90 ASP A C 1
ATOM 700 O O . ASP A 1 90 ? -0.720 -2.450 14.029 1.00 91.56 90 ASP A O 1
ATOM 704 N N . VAL A 1 91 ? -2.804 -3.232 13.756 1.00 89.19 91 VAL A N 1
ATOM 705 C CA . V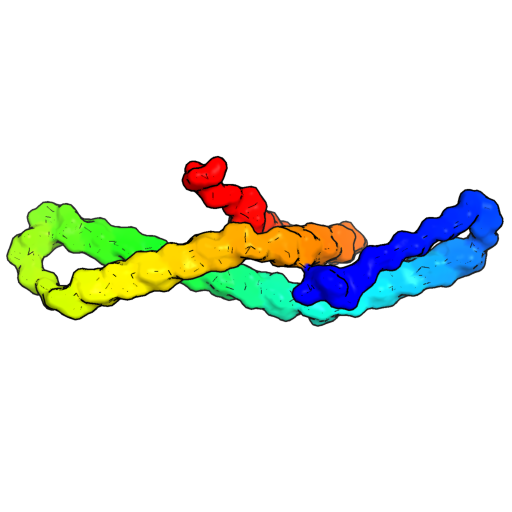AL A 1 91 ? -2.659 -3.482 12.313 1.00 89.19 91 VAL A CA 1
ATOM 706 C C . VAL A 1 91 ? -2.405 -2.180 11.555 1.00 89.19 91 VAL A C 1
ATOM 708 O O . VAL A 1 91 ? -1.497 -2.132 10.726 1.00 89.19 91 VAL A O 1
ATOM 711 N N . LEU A 1 92 ? -3.159 -1.115 11.841 1.00 86.94 92 LEU A N 1
ATOM 712 C CA . LEU A 1 92 ? -2.954 0.190 11.205 1.00 86.94 92 LEU A CA 1
ATOM 713 C C . LEU A 1 92 ? -1.557 0.754 11.505 1.00 86.94 92 LEU A C 1
ATOM 715 O O . LEU A 1 92 ? -0.907 1.267 10.597 1.00 86.94 92 LEU A O 1
ATOM 719 N N . LEU A 1 93 ? -1.058 0.591 12.733 1.00 86.56 93 LEU A N 1
ATOM 720 C CA . LEU A 1 93 ? 0.285 1.020 13.127 1.00 86.56 93 LEU A CA 1
ATOM 721 C C . LEU A 1 93 ? 1.382 0.242 12.386 1.00 86.56 93 LEU A C 1
ATOM 723 O O . LEU A 1 93 ? 2.343 0.836 11.898 1.00 86.56 93 LEU A O 1
ATOM 727 N N . ILE A 1 94 ? 1.241 -1.083 12.272 1.00 84.81 94 ILE A N 1
ATOM 728 C CA . ILE A 1 94 ? 2.177 -1.923 11.509 1.00 84.81 94 ILE A CA 1
ATOM 729 C C . ILE A 1 94 ? 2.194 -1.501 10.034 1.00 84.81 94 ILE A C 1
ATOM 731 O O . ILE A 1 94 ? 3.265 -1.406 9.431 1.00 84.81 94 ILE A O 1
ATOM 735 N N . LEU A 1 95 ? 1.023 -1.228 9.453 1.00 80.00 95 LEU A N 1
ATOM 736 C CA . LEU A 1 95 ? 0.899 -0.811 8.056 1.00 80.00 95 LEU A CA 1
ATOM 737 C C . LEU A 1 95 ? 1.489 0.581 7.797 1.00 80.00 95 LEU A C 1
ATOM 739 O O . LEU A 1 95 ? 2.135 0.774 6.766 1.00 80.00 95 LEU A O 1
ATOM 743 N N . ASP A 1 96 ? 1.330 1.521 8.727 1.00 77.25 96 ASP A N 1
ATOM 744 C CA . ASP A 1 96 ? 1.928 2.856 8.626 1.00 77.25 96 ASP A CA 1
ATOM 745 C C . ASP A 1 96 ? 3.463 2.788 8.701 1.00 77.25 96 ASP A C 1
ATOM 747 O O . ASP A 1 96 ? 4.166 3.318 7.840 1.00 77.25 96 ASP A O 1
ATOM 751 N N . ASN A 1 97 ? 3.999 1.986 9.627 1.00 72.88 97 ASN A N 1
ATOM 752 C CA . ASN A 1 97 ? 5.441 1.737 9.717 1.00 72.88 97 ASN A CA 1
ATOM 753 C C . ASN A 1 97 ? 6.003 1.048 8.456 1.00 72.88 97 ASN A C 1
ATOM 755 O O . ASN A 1 97 ? 7.154 1.269 8.081 1.00 72.88 97 ASN A O 1
ATOM 759 N N . LEU A 1 98 ? 5.209 0.219 7.768 1.00 68.31 98 LEU A N 1
ATOM 760 C CA . LEU A 1 98 ? 5.596 -0.407 6.496 1.00 68.31 98 LEU A CA 1
ATOM 761 C C . LEU A 1 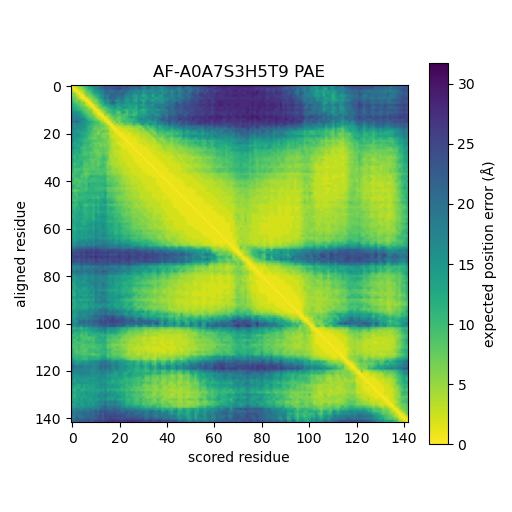98 ? 5.598 0.581 5.320 1.00 68.31 98 LEU A C 1
ATOM 763 O O . LEU A 1 98 ? 6.423 0.433 4.410 1.00 68.31 98 LEU A O 1
ATOM 767 N N . LYS A 1 99 ? 4.702 1.577 5.329 1.00 64.19 99 LYS A N 1
ATOM 768 C CA . LYS A 1 99 ? 4.625 2.645 4.319 1.00 64.19 99 LYS A CA 1
ATOM 769 C C . LYS A 1 99 ? 5.908 3.483 4.307 1.00 64.19 99 LYS A C 1
ATOM 771 O O . LYS A 1 99 ? 6.450 3.761 3.238 1.00 64.19 99 LYS A O 1
ATOM 776 N N . ASP A 1 100 ? 6.441 3.767 5.490 1.00 56.22 100 ASP A N 1
ATOM 777 C CA . ASP A 1 100 ? 7.684 4.512 5.706 1.00 56.22 100 ASP A CA 1
ATOM 778 C C . ASP A 1 100 ? 8.959 3.788 5.246 1.00 56.22 100 ASP A C 1
ATOM 780 O O . ASP A 1 100 ? 9.967 4.423 4.933 1.00 56.22 100 ASP A O 1
ATOM 784 N N . ILE A 1 101 ? 8.937 2.454 5.181 1.00 53.22 101 ILE A N 1
ATOM 785 C CA . ILE A 1 101 ? 10.141 1.642 4.939 1.00 53.22 101 ILE A CA 1
ATOM 786 C C . ILE A 1 101 ? 10.455 1.465 3.448 1.00 53.22 101 ILE A C 1
ATOM 788 O O . ILE A 1 101 ? 11.590 1.145 3.085 1.00 53.22 101 ILE A O 1
ATOM 792 N N . LYS A 1 102 ? 9.512 1.691 2.529 1.00 62.91 102 LYS A N 1
ATOM 793 C CA . LYS A 1 102 ? 9.774 1.429 1.106 1.00 62.91 102 LYS A CA 1
ATOM 794 C C . LYS A 1 102 ? 10.016 2.701 0.295 1.00 62.91 102 LYS A C 1
ATOM 796 O O . LYS A 1 102 ? 9.288 2.987 -0.653 1.00 62.91 102 LYS A O 1
ATOM 801 N N . THR A 1 103 ? 11.187 3.315 0.489 1.00 67.38 103 THR A N 1
ATOM 802 C CA . THR A 1 103 ? 11.864 4.094 -0.576 1.00 67.38 103 THR A CA 1
ATOM 803 C C . THR A 1 103 ? 11.886 3.307 -1.897 1.00 67.38 103 THR A C 1
ATOM 805 O O . THR A 1 103 ? 11.780 3.867 -2.982 1.00 67.38 103 THR A O 1
ATOM 808 N N . CYS A 1 104 ? 11.967 1.975 -1.813 1.00 71.75 104 CYS A N 1
ATOM 809 C CA . CYS A 1 104 ? 11.856 1.054 -2.942 1.00 71.75 104 CYS A CA 1
ATOM 810 C C . CYS A 1 104 ? 10.521 1.179 -3.691 1.00 71.75 104 CYS A C 1
ATOM 812 O O . CYS A 1 104 ? 10.518 1.136 -4.913 1.00 71.75 104 CYS A O 1
ATOM 814 N N . LEU A 1 105 ? 9.406 1.357 -2.976 1.00 76.25 105 LEU A N 1
ATOM 815 C CA . LEU A 1 105 ? 8.079 1.502 -3.571 1.00 76.25 105 LEU A CA 1
ATOM 816 C C . LEU A 1 105 ? 7.936 2.861 -4.254 1.00 76.25 105 LEU A C 1
ATOM 818 O O . LEU A 1 105 ? 7.428 2.929 -5.365 1.00 76.25 105 LEU A O 1
ATOM 822 N N . GLN A 1 106 ? 8.461 3.923 -3.639 1.00 78.12 106 GLN A N 1
ATOM 823 C CA . GLN A 1 106 ? 8.532 5.248 -4.262 1.00 78.12 106 GLN A CA 1
ATOM 824 C C . GLN A 1 106 ? 9.375 5.229 -5.545 1.00 78.12 106 GLN A C 1
ATOM 826 O O . GLN A 1 106 ? 8.989 5.825 -6.553 1.00 78.12 106 GLN A O 1
ATOM 831 N N . LYS A 1 107 ? 10.506 4.511 -5.534 1.00 81.38 107 LYS A N 1
ATOM 832 C CA . LYS A 1 107 ? 11.369 4.313 -6.710 1.00 81.38 107 LYS A CA 1
ATOM 833 C C . LYS A 1 107 ? 10.677 3.492 -7.799 1.00 81.38 107 LYS A C 1
ATOM 835 O O . LYS A 1 107 ? 10.665 3.919 -8.951 1.00 81.38 107 LYS A O 1
ATOM 840 N N . ASP A 1 108 ? 10.055 2.371 -7.438 1.00 83.06 108 ASP A N 1
ATOM 841 C CA . ASP A 1 108 ? 9.313 1.507 -8.365 1.00 83.06 108 ASP A CA 1
ATOM 842 C C . ASP A 1 108 ? 8.116 2.248 -8.979 1.00 83.06 108 ASP A C 1
ATOM 844 O O . ASP A 1 108 ? 7.947 2.249 -10.197 1.00 83.06 108 ASP A O 1
ATOM 848 N N . PHE A 1 109 ? 7.360 2.996 -8.173 1.00 84.12 109 PHE A N 1
ATOM 849 C CA . PHE A 1 109 ? 6.277 3.862 -8.641 1.00 84.12 109 PHE A CA 1
ATOM 850 C C . PHE A 1 109 ? 6.781 4.972 -9.576 1.00 84.12 109 PHE A C 1
ATOM 852 O O . PHE A 1 109 ? 6.199 5.214 -10.634 1.00 84.12 109 PHE A O 1
ATOM 859 N N . SER A 1 110 ? 7.905 5.612 -9.242 1.00 83.94 110 SER A N 1
ATOM 860 C CA . SER A 1 110 ? 8.521 6.638 -10.094 1.00 83.94 110 SER A CA 1
ATOM 861 C C . SER A 1 110 ? 8.986 6.067 -11.437 1.00 83.94 110 SER A C 1
ATOM 863 O O . SER A 1 110 ? 8.782 6.694 -12.478 1.00 83.94 110 SER A O 1
ATOM 865 N N . ARG A 1 111 ? 9.581 4.865 -11.435 1.00 84.19 111 ARG A N 1
ATOM 866 C CA . ARG A 1 111 ? 9.979 4.136 -12.649 1.00 84.19 111 ARG A CA 1
ATOM 867 C C . ARG A 1 111 ? 8.751 3.786 -13.490 1.00 84.19 111 ARG A C 1
ATOM 869 O O . ARG A 1 111 ? 8.750 4.072 -14.682 1.00 84.19 111 ARG A O 1
ATOM 876 N N . TYR A 1 112 ? 7.701 3.250 -12.869 1.00 83.94 112 TYR A N 1
ATOM 877 C CA . TYR A 1 112 ? 6.435 2.926 -13.528 1.00 83.94 112 TYR A CA 1
ATOM 878 C C . TYR A 1 112 ? 5.818 4.155 -14.207 1.00 83.94 112 TYR A C 1
ATOM 880 O O . TYR A 1 112 ? 5.569 4.135 -15.411 1.00 83.94 112 TYR A O 1
ATOM 888 N N . LYS A 1 113 ? 5.681 5.270 -13.477 1.00 83.31 113 LYS A N 1
ATOM 889 C CA . LYS A 1 113 ? 5.129 6.530 -13.998 1.00 83.31 113 LYS A CA 1
ATOM 890 C C . LYS A 1 113 ? 5.890 7.046 -15.224 1.00 83.31 113 LYS A C 1
ATOM 892 O O . LYS A 1 113 ? 5.268 7.462 -16.199 1.00 83.31 113 LYS A O 1
ATOM 897 N N . ARG A 1 114 ? 7.229 6.997 -15.198 1.00 81.50 114 ARG A N 1
ATOM 898 C CA . ARG A 1 114 ? 8.079 7.424 -16.328 1.00 81.50 114 ARG A CA 1
ATOM 899 C C . ARG A 1 114 ? 7.846 6.588 -17.583 1.00 81.50 114 ARG A C 1
ATOM 901 O O . ARG A 1 114 ? 7.895 7.130 -18.680 1.00 81.50 114 ARG A O 1
ATOM 908 N N . VAL A 1 115 ? 7.615 5.287 -17.426 1.00 79.25 115 VAL A N 1
ATOM 909 C CA . VAL A 1 115 ? 7.426 4.379 -18.561 1.00 79.25 115 VAL A CA 1
ATOM 910 C C . VAL A 1 115 ? 6.005 4.466 -19.124 1.00 79.25 115 VAL A C 1
ATOM 912 O O . VAL A 1 115 ? 5.832 4.503 -20.340 1.00 79.25 115 VAL A O 1
ATOM 915 N N . VAL A 1 116 ? 4.994 4.567 -18.258 1.00 77.75 116 VAL A N 1
ATOM 916 C CA . VAL A 1 116 ? 3.589 4.740 -18.664 1.00 77.75 116 VAL A CA 1
ATOM 917 C C . VAL A 1 116 ? 3.360 6.058 -19.405 1.00 77.75 116 VAL A C 1
ATOM 919 O O . VAL A 1 116 ? 2.596 6.090 -20.367 1.00 77.75 116 VAL A O 1
ATOM 922 N N . GLY A 1 117 ? 4.037 7.140 -18.999 1.00 67.12 117 GLY A N 1
ATOM 923 C CA . GLY A 1 117 ? 3.873 8.474 -19.591 1.00 67.12 117 GLY A CA 1
ATOM 924 C C . GLY A 1 117 ? 4.152 8.561 -21.098 1.00 67.12 117 GLY A C 1
ATOM 925 O O . GLY A 1 117 ? 3.795 9.559 -21.714 1.00 67.12 117 GLY A O 1
ATOM 926 N N . ALA A 1 118 ? 4.741 7.524 -21.705 1.00 63.31 118 ALA A N 1
ATOM 927 C CA . ALA A 1 118 ? 4.906 7.431 -23.151 1.00 63.31 118 ALA A CA 1
ATOM 928 C C . ALA A 1 118 ? 3.588 7.148 -23.907 1.00 63.31 118 ALA A C 1
ATOM 930 O O . ALA A 1 118 ? 3.501 7.504 -25.076 1.00 63.31 118 ALA A O 1
ATOM 931 N N . HIS A 1 119 ? 2.582 6.522 -23.271 1.00 57.31 119 HIS A N 1
ATOM 932 C CA . HIS A 1 119 ? 1.266 6.208 -23.864 1.00 57.31 119 HIS A CA 1
ATOM 933 C C . HIS A 1 119 ? 0.142 6.263 -22.801 1.00 57.31 119 HIS A C 1
ATOM 935 O O . HIS A 1 119 ? -0.367 5.220 -22.382 1.00 57.31 119 HIS A O 1
ATOM 941 N N . PRO A 1 120 ? -0.245 7.453 -22.307 1.00 62.25 120 PRO A N 1
ATOM 942 C CA . PRO A 1 120 ? -1.201 7.556 -21.211 1.00 62.25 120 PRO A CA 1
ATOM 943 C C . PRO A 1 120 ? -2.650 7.415 -21.701 1.00 62.25 120 PRO A C 1
ATOM 945 O O . PRO A 1 120 ? -3.175 8.285 -22.392 1.00 62.25 120 PRO A O 1
ATOM 948 N N . SER A 1 121 ? -3.335 6.349 -21.290 1.00 72.44 121 SER A N 1
ATOM 949 C CA . SER A 1 121 ? -4.803 6.338 -21.236 1.00 72.44 121 SER A CA 1
ATOM 950 C C . SER A 1 121 ? -5.282 7.112 -20.003 1.00 72.44 121 SER A C 1
ATOM 952 O O . SER A 1 121 ? -4.634 7.040 -18.956 1.00 72.44 121 SER A O 1
ATOM 954 N N . ILE A 1 122 ? -6.435 7.781 -20.097 1.00 72.25 122 ILE A N 1
ATOM 955 C CA . ILE A 1 122 ? -7.022 8.592 -19.011 1.00 72.25 122 ILE A CA 1
ATOM 956 C C . ILE A 1 122 ? -7.161 7.785 -17.705 1.00 72.25 122 ILE A C 1
ATOM 958 O O . ILE A 1 122 ? -6.727 8.256 -16.659 1.00 72.25 122 ILE A O 1
ATOM 962 N N . GLU A 1 123 ? -7.636 6.536 -17.775 1.00 73.44 123 GLU A N 1
ATOM 963 C CA . GLU A 1 123 ? -7.798 5.651 -16.603 1.00 73.44 123 GLU A CA 1
ATOM 964 C C . GLU A 1 123 ? -6.491 5.416 -15.831 1.00 73.44 123 GLU A C 1
ATOM 966 O O . GLU A 1 123 ? -6.456 5.463 -14.603 1.00 73.44 123 GLU A O 1
ATOM 971 N N . ILE A 1 124 ? -5.385 5.195 -16.547 1.00 73.19 124 ILE A N 1
ATOM 972 C CA . ILE A 1 124 ? -4.079 4.965 -15.918 1.00 73.19 124 ILE A CA 1
ATOM 973 C C . ILE A 1 124 ? -3.558 6.260 -15.277 1.00 73.19 124 ILE A C 1
ATOM 975 O O . ILE A 1 124 ? -2.867 6.219 -14.259 1.00 73.19 124 ILE A O 1
ATOM 979 N N . LEU A 1 125 ? -3.885 7.421 -15.849 1.00 75.50 125 LEU A N 1
ATOM 980 C CA . LEU A 1 125 ? -3.469 8.707 -15.299 1.00 75.50 125 LEU A CA 1
ATOM 981 C C . LEU A 1 125 ? -4.183 9.011 -13.973 1.00 75.50 125 LEU A C 1
ATOM 983 O O . LEU A 1 125 ? -3.532 9.438 -13.017 1.00 75.50 125 LEU A O 1
ATOM 987 N N . GLU A 1 126 ? -5.484 8.728 -13.892 1.00 77.69 126 GLU A N 1
ATOM 988 C CA . GLU A 1 126 ? -6.266 8.834 -12.654 1.00 77.69 126 GLU A CA 1
ATOM 989 C C . GLU A 1 126 ? -5.749 7.871 -11.576 1.00 77.69 126 GLU A C 1
ATOM 991 O O . GLU A 1 126 ? -5.558 8.262 -10.421 1.00 77.69 126 GLU A O 1
ATOM 996 N N . GLU A 1 127 ? -5.437 6.630 -11.958 1.00 74.75 127 GLU A N 1
ATOM 997 C CA . GLU A 1 127 ? -4.853 5.630 -11.060 1.00 74.75 127 GLU A CA 1
ATOM 998 C C . GLU A 1 127 ? -3.492 6.081 -10.504 1.00 74.75 127 GLU A C 1
ATOM 1000 O O . GLU A 1 127 ? -3.242 5.992 -9.298 1.00 74.75 127 GLU A O 1
ATOM 1005 N N . ILE A 1 128 ? -2.624 6.635 -11.358 1.00 80.56 128 ILE A N 1
ATOM 1006 C CA . ILE A 1 128 ? -1.342 7.216 -10.940 1.00 80.56 128 ILE A CA 1
ATOM 1007 C C . ILE A 1 128 ? -1.568 8.368 -9.959 1.00 80.56 128 ILE A C 1
ATOM 1009 O O . ILE A 1 128 ? -0.844 8.472 -8.969 1.00 80.56 128 ILE A O 1
ATOM 1013 N N . GLN A 1 129 ? -2.553 9.232 -10.198 1.00 80.12 129 GLN A N 1
ATOM 1014 C CA . GLN A 1 129 ? -2.816 10.374 -9.328 1.00 80.12 129 GLN A CA 1
ATOM 1015 C C . GLN A 1 129 ? -3.265 9.937 -7.924 1.00 80.12 129 GLN A C 1
ATOM 1017 O O . GLN A 1 129 ? -2.748 10.456 -6.933 1.00 80.12 129 GLN A O 1
ATOM 1022 N N . GLN A 1 130 ? -4.156 8.948 -7.824 1.00 75.56 130 GLN A N 1
ATOM 1023 C CA . GLN A 1 130 ? -4.614 8.402 -6.540 1.00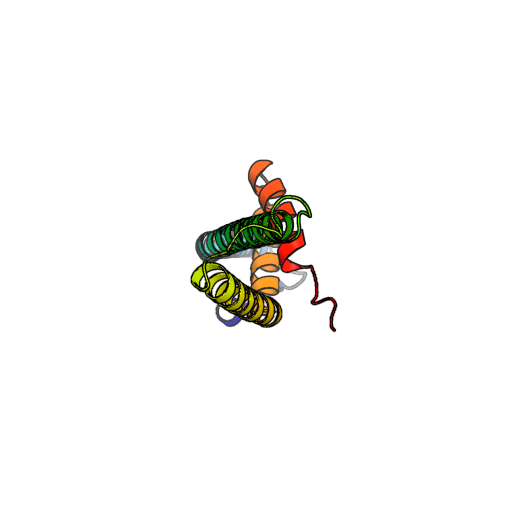 75.56 130 GLN A CA 1
ATOM 1024 C C . GLN A 1 130 ? -3.472 7.744 -5.753 1.00 75.56 130 GLN A C 1
ATOM 1026 O O . GLN A 1 130 ? -3.285 8.011 -4.564 1.00 75.56 130 GLN A O 1
ATOM 1031 N N . LEU A 1 131 ? -2.660 6.927 -6.428 1.00 76.56 131 LEU A N 1
ATOM 1032 C CA . LEU A 1 131 ? -1.509 6.265 -5.815 1.00 76.56 131 LEU A CA 1
ATOM 1033 C C . LEU A 1 131 ? -0.418 7.252 -5.401 1.00 76.56 131 LEU A C 1
ATOM 1035 O O . LEU A 1 131 ? 0.239 7.050 -4.381 1.00 76.56 131 LEU A O 1
ATOM 1039 N N . GLN A 1 132 ? -0.233 8.338 -6.154 1.00 80.19 132 GLN A N 1
ATOM 1040 C CA . GLN A 1 132 ? 0.768 9.347 -5.833 1.00 80.19 132 GLN A CA 1
ATOM 1041 C C . GLN A 1 132 ? 0.472 10.034 -4.496 1.00 80.19 132 GLN A C 1
ATOM 1043 O O . GLN A 1 132 ? 1.391 10.219 -3.703 1.00 80.19 132 GLN A O 1
ATOM 1048 N N . VAL A 1 133 ? -0.794 10.343 -4.198 1.00 75.12 133 VAL A N 1
ATOM 1049 C CA . VAL A 1 133 ? -1.181 10.902 -2.890 1.00 75.12 133 VAL A CA 1
ATOM 1050 C C . VAL A 1 133 ? -0.815 9.941 -1.756 1.00 75.12 133 VAL A C 1
ATOM 1052 O O . VAL A 1 133 ? -0.312 10.368 -0.721 1.00 75.12 133 VAL A O 1
ATOM 1055 N N . PHE A 1 134 ? -1.001 8.637 -1.957 1.00 73.88 134 PHE A N 1
ATOM 1056 C CA . PHE A 1 134 ? -0.671 7.633 -0.949 1.00 73.88 134 PHE A CA 1
ATOM 1057 C C . PHE A 1 134 ? 0.844 7.465 -0.755 1.00 73.88 134 PHE A C 1
ATOM 1059 O O . PHE A 1 134 ? 1.332 7.477 0.373 1.00 73.88 134 PHE A O 1
ATOM 1066 N N . VAL A 1 135 ? 1.593 7.334 -1.851 1.00 75.12 135 VAL A N 1
ATOM 1067 C CA . VAL A 1 135 ? 3.031 7.012 -1.852 1.00 75.12 135 VAL A CA 1
ATOM 1068 C C . VAL A 1 135 ? 3.909 8.221 -1.492 1.00 75.12 135 VAL A C 1
ATOM 1070 O O . VA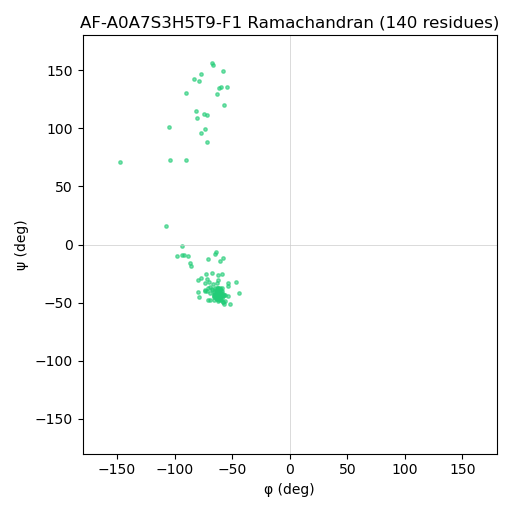L A 1 135 ? 5.005 8.048 -0.953 1.00 75.12 135 VAL A O 1
ATOM 1073 N N . SER A 1 136 ? 3.451 9.441 -1.787 1.00 74.88 136 SER A N 1
ATOM 1074 C CA . SER A 1 136 ? 4.199 10.679 -1.536 1.00 74.88 136 SER A CA 1
ATOM 1075 C C . SER A 1 136 ? 3.915 11.328 -0.183 1.00 74.88 136 SER A C 1
ATOM 1077 O O . SER A 1 136 ? 4.622 12.270 0.152 1.00 74.88 136 SER A O 1
ATOM 1079 N N . ASN A 1 137 ? 2.915 10.873 0.579 1.00 67.69 137 ASN A N 1
ATOM 1080 C CA . ASN A 1 137 ? 2.567 11.503 1.853 1.00 67.69 137 ASN A CA 1
ATOM 1081 C C . ASN A 1 137 ? 3.524 11.031 2.972 1.00 67.69 137 ASN A C 1
ATOM 1083 O O . ASN A 1 137 ? 3.440 9.850 3.340 1.00 67.69 137 ASN A O 1
ATOM 1087 N N . PRO A 1 138 ? 4.431 11.896 3.474 1.00 59.22 138 PRO A N 1
ATOM 1088 C CA . PRO A 1 138 ? 5.373 11.543 4.535 1.00 59.22 138 PRO A CA 1
ATOM 1089 C C . PRO A 1 138 ? 4.647 11.288 5.864 1.00 59.22 138 PRO A C 1
ATOM 1091 O O . PRO A 1 138 ? 3.541 11.790 6.069 1.00 59.22 138 PRO A O 1
ATOM 1094 N N . ASP A 1 139 ? 5.260 10.509 6.761 1.00 57.16 139 ASP A N 1
ATOM 1095 C CA . ASP A 1 139 ? 4.799 10.393 8.149 1.00 57.16 139 ASP A CA 1
ATOM 1096 C C . ASP A 1 139 ? 4.768 11.796 8.782 1.00 57.16 139 ASP A C 1
ATOM 1098 O O . ASP A 1 139 ? 5.815 12.445 8.850 1.00 57.16 139 ASP A O 1
ATOM 1102 N N . PRO A 1 140 ? 3.607 12.293 9.253 1.00 51.16 140 PRO A N 1
ATOM 1103 C CA . PRO A 1 140 ? 3.512 13.596 9.912 1.00 51.16 140 PRO A CA 1
ATOM 1104 C C . PRO A 1 140 ? 4.306 13.677 11.229 1.00 51.16 140 PRO A C 1
ATOM 1106 O O . PRO A 1 140 ? 4.369 14.746 11.832 1.00 51.16 140 PRO A O 1
ATOM 1109 N N . ARG A 1 141 ? 4.876 12.561 11.706 1.00 52.22 141 ARG A N 1
ATOM 1110 C CA . ARG A 1 141 ? 5.702 12.477 12.919 1.00 52.22 141 ARG A CA 1
ATOM 1111 C C . ARG A 1 141 ? 7.209 12.621 12.658 1.00 52.22 141 ARG A C 1
ATOM 1113 O O . ARG A 1 141 ? 7.969 12.563 13.626 1.00 52.22 141 ARG A O 1
ATOM 1120 N N . LYS A 1 142 ? 7.642 12.785 11.402 1.00 46.25 142 LYS A N 1
ATOM 1121 C CA . LYS A 1 142 ? 9.046 13.015 11.014 1.00 46.25 142 LYS A CA 1
ATOM 1122 C C . LYS A 1 142 ? 9.313 14.448 10.578 1.00 46.25 142 LYS A C 1
ATOM 1124 O O . LYS A 1 142 ? 8.459 15.026 9.874 1.00 46.25 142 LYS A O 1
#

Sequence (142 aa):
VSQAIPEISMDLPADATSDQQAEANAKRAEINRKVLDILRPEIVKVKELTAYLLQAVSLFHSVITHLTNKENNKEIVPEGVYLSLVKLMDVLLILDNLKDIKTCLQKDFSRYKRVVGAHPSIEILEEIQQLQVFVSNPDPRK

InterPro domains:
  IPR008081 Cytoplasmic FMR1-interacting [PTHR12195] (20-138)

pLDDT: mean 76.94, std 12.74, range [43.12, 93.56]

Nearest PDB structures (foldseek):
  1jch-assembly1_A  TM=3.962E-01  e=1.916E+00  Escherichia coli str. K-12 substr. W3110
  2rd0-assembly1_B  TM=4.578E-01  e=3.361E+00  Homo sapiens
  6nct-assembly1_B  TM=3.356E-01  e=1.530E+00  Homo sapiens
  5y05-assembly1_A  TM=2.036E-01  e=4.982E+00  Mycolicibacterium smegmatis MC2 155